Protein AF-A0A926FG08-F1 (afdb_monomer_lite)

Radius of gyration: 16.98 Å; chains: 1; bounding box: 34×44×43 Å

Sequence (89 aa):
MYNGKLLGVTKCLLTENLNAEELDNLKEYRVGQFADGWGEGFEQREISTSDGNIYVHFWEYSNTYYIKTEEELTQDFEQGQGMQPMQGM

pLDDT: mean 77.5, std 13.32, range [37.69, 96.62]

Foldseek 3Di:
DPPPDDPDDDDDDDPDDDDPVRVVVVVVVVCVCPVPHHCPVQQVDWDQDPVGTDGDDQDDPDPPRDDDDPVRQVVCVVVVNHDDPPDDD

Structure (mmCIF, N/CA/C/O backbone):
data_AF-A0A926FG08-F1
#
_entry.id   AF-A0A926FG08-F1
#
loop_
_atom_site.group_PDB
_atom_site.id
_atom_site.type_symbol
_atom_site.label_atom_id
_atom_site.label_alt_id
_atom_site.label_comp_id
_atom_site.label_asym_id
_atom_site.label_entity_id
_atom_site.label_seq_id
_atom_site.pdbx_PDB_ins_code
_atom_site.Cartn_x
_atom_site.Cartn_y
_atom_site.Cartn_z
_atom_site.occupancy
_atom_site.B_iso_or_equiv
_atom_site.auth_seq_id
_atom_site.auth_comp_id
_atom_site.auth_asym_id
_atom_site.auth_atom_id
_atom_site.pdbx_PDB_model_num
ATOM 1 N N . MET A 1 1 ? 0.976 -17.166 -1.986 1.00 62.59 1 MET A N 1
ATOM 2 C CA . MET A 1 1 ? 0.313 -18.488 -2.089 1.00 62.59 1 MET A CA 1
ATOM 3 C C . MET A 1 1 ? 0.662 -19.274 -0.839 1.00 62.59 1 MET A C 1
ATOM 5 O O . MET A 1 1 ? 1.837 -19.336 -0.516 1.00 62.59 1 MET A O 1
ATOM 9 N N . TYR A 1 2 ? -0.309 -19.857 -0.144 1.00 71.94 2 TYR A N 1
ATOM 10 C CA . TYR A 1 2 ? -0.074 -20.718 1.021 1.00 71.94 2 TYR A CA 1
ATOM 11 C C . TYR A 1 2 ? -0.869 -22.006 0.829 1.00 71.94 2 TYR A C 1
ATOM 13 O O . TYR A 1 2 ? -2.060 -21.946 0.529 1.00 71.94 2 TYR A O 1
ATOM 21 N N . ASN A 1 3 ? -0.214 -23.166 0.914 1.00 87.75 3 ASN A N 1
ATOM 22 C CA . ASN A 1 3 ? -0.823 -24.472 0.619 1.00 87.75 3 ASN A CA 1
ATOM 23 C C . ASN A 1 3 ? -1.563 -24.515 -0.734 1.00 87.75 3 ASN A C 1
ATOM 25 O O . ASN A 1 3 ? -2.680 -25.018 -0.833 1.00 87.75 3 ASN A O 1
ATOM 29 N N . GLY A 1 4 ? -0.968 -23.919 -1.773 1.00 86.94 4 GLY A N 1
ATOM 30 C CA . GLY A 1 4 ? -1.569 -23.863 -3.110 1.00 86.94 4 GLY A CA 1
ATOM 31 C C . GLY A 1 4 ? -2.766 -22.912 -3.244 1.00 86.94 4 GLY A C 1
ATOM 32 O O . GLY A 1 4 ? -3.378 -22.870 -4.306 1.00 86.94 4 GLY A O 1
ATOM 33 N N . LYS A 1 5 ? -3.099 -22.133 -2.206 1.00 82.75 5 LYS A N 1
ATOM 34 C CA . LYS A 1 5 ? -4.187 -21.149 -2.229 1.00 82.75 5 LYS A CA 1
ATOM 35 C C . LYS A 1 5 ? -3.654 -19.730 -2.382 1.00 82.75 5 LYS A C 1
ATOM 37 O O . LYS A 1 5 ? -2.673 -19.343 -1.736 1.00 82.75 5 LYS A O 1
ATOM 42 N N . LEU A 1 6 ? -4.323 -18.946 -3.222 1.00 81.19 6 LEU A N 1
ATOM 43 C CA . LEU A 1 6 ? -4.080 -17.514 -3.349 1.00 81.19 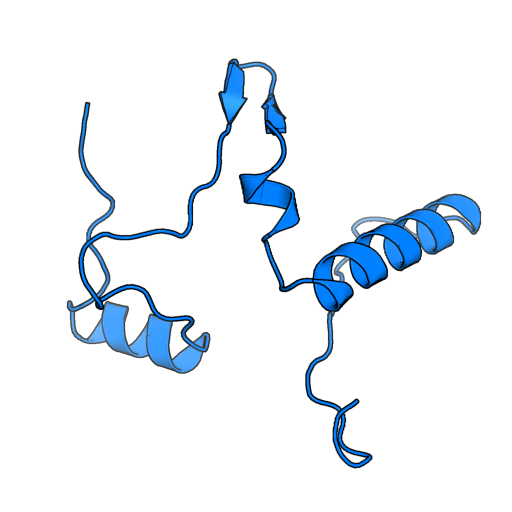6 LEU A CA 1
ATOM 44 C C . LEU A 1 6 ? -4.662 -16.819 -2.116 1.00 81.19 6 LEU A C 1
ATOM 46 O O . LEU A 1 6 ? -5.854 -16.937 -1.859 1.00 81.19 6 LEU A O 1
ATOM 50 N N . LEU A 1 7 ? -3.809 -16.148 -1.341 1.00 75.81 7 LEU A N 1
ATOM 51 C CA . LEU A 1 7 ? -4.205 -15.488 -0.090 1.00 75.81 7 LEU A CA 1
ATOM 52 C C . LEU A 1 7 ? -4.427 -13.977 -0.236 1.00 75.81 7 LEU A C 1
ATOM 54 O O . LEU A 1 7 ? -4.868 -13.335 0.706 1.00 75.81 7 LEU A O 1
ATOM 58 N N . GLY A 1 8 ? -4.117 -13.402 -1.397 1.00 75.19 8 GLY A N 1
ATOM 59 C CA . GLY A 1 8 ? -4.247 -11.970 -1.622 1.00 75.19 8 GLY A CA 1
ATOM 60 C C . GLY A 1 8 ? -4.133 -11.625 -3.097 1.00 75.19 8 GLY A C 1
ATOM 61 O O . GLY A 1 8 ? -3.417 -12.290 -3.849 1.00 75.19 8 GLY A O 1
ATOM 62 N N . VAL A 1 9 ? -4.867 -10.592 -3.503 1.00 80.56 9 VAL A N 1
ATOM 63 C CA . VAL A 1 9 ? -4.829 -10.008 -4.844 1.00 80.56 9 VAL A CA 1
ATOM 64 C C . VAL A 1 9 ? -4.755 -8.502 -4.688 1.00 80.56 9 VAL A C 1
ATOM 66 O O . VAL A 1 9 ? -5.549 -7.915 -3.960 1.00 80.56 9 VAL A O 1
ATOM 69 N N . THR A 1 10 ? -3.836 -7.867 -5.406 1.00 80.62 10 THR A N 1
ATOM 70 C CA . THR A 1 10 ? -3.812 -6.409 -5.528 1.00 80.62 10 THR A CA 1
ATOM 71 C C . THR A 1 10 ? -4.414 -5.999 -6.852 1.00 80.62 10 THR A C 1
ATOM 73 O O . THR A 1 10 ? -4.010 -6.493 -7.903 1.00 80.62 10 THR A O 1
ATOM 76 N N . LYS A 1 11 ? -5.360 -5.064 -6.801 1.00 86.94 11 LYS A N 1
ATOM 77 C CA . LYS A 1 11 ? -5.866 -4.366 -7.979 1.00 86.94 11 LYS A CA 1
ATOM 78 C C . LYS A 1 11 ? -5.290 -2.956 -7.969 1.00 86.94 11 LYS A C 1
ATOM 80 O O . LYS A 1 11 ? -5.433 -2.248 -6.977 1.00 86.94 11 LYS A O 1
ATOM 85 N N . CYS A 1 12 ? -4.630 -2.570 -9.054 1.00 84.94 12 CYS A N 1
ATOM 86 C CA . CYS A 1 12 ? -4.138 -1.211 -9.248 1.00 84.94 12 CYS A CA 1
ATOM 87 C C . CYS A 1 12 ? -5.024 -0.524 -10.285 1.00 84.94 12 CYS A C 1
ATOM 89 O O . CYS A 1 12 ? -5.209 -1.050 -11.382 1.00 84.94 12 CYS A O 1
ATOM 91 N N . LEU A 1 13 ? -5.569 0.636 -9.928 1.00 91.06 13 LEU A N 1
ATOM 92 C CA . LEU A 1 13 ? -6.230 1.532 -10.867 1.00 91.06 13 LEU A CA 1
ATOM 93 C C . LEU A 1 13 ? -5.191 2.536 -11.350 1.00 91.06 13 LEU A C 1
ATOM 95 O O . LEU A 1 13 ? -4.502 3.149 -10.537 1.00 91.06 13 LEU A O 1
ATOM 99 N N . LEU A 1 14 ? -5.063 2.662 -12.664 1.00 91.31 14 LEU A N 1
ATOM 100 C CA . LEU A 1 14 ? -4.092 3.540 -13.295 1.00 91.31 14 LEU A CA 1
ATOM 101 C C . LEU A 1 14 ? -4.839 4.641 -14.039 1.00 91.31 14 LEU A C 1
ATOM 103 O O . LEU A 1 14 ? -5.835 4.369 -14.709 1.00 91.31 14 LEU A O 1
ATOM 107 N N . THR A 1 15 ? -4.359 5.876 -13.923 1.00 92.62 15 THR A N 1
ATOM 108 C CA . THR A 1 15 ? -4.873 7.004 -14.711 1.00 92.62 15 THR A CA 1
ATOM 109 C C . THR A 1 15 ? -4.363 6.964 -16.149 1.00 92.62 15 THR A C 1
ATOM 111 O O . THR A 1 15 ? -5.048 7.434 -17.051 1.00 92.62 15 THR A O 1
ATOM 114 N N . GLU A 1 16 ? -3.187 6.369 -16.363 1.00 94.88 16 GLU A N 1
ATOM 115 C CA . GLU A 1 16 ? -2.524 6.215 -17.658 1.00 94.88 16 GLU A CA 1
ATOM 116 C C . GLU A 1 16 ? -1.837 4.844 -17.746 1.00 94.88 16 GLU A C 1
ATOM 118 O O . GLU A 1 16 ? -1.620 4.173 -16.736 1.00 94.88 16 GLU A O 1
ATOM 123 N N . ASN A 1 17 ? -1.508 4.397 -18.960 1.00 94.44 17 ASN A N 1
ATOM 124 C CA . ASN A 1 17 ? -0.802 3.129 -19.139 1.00 94.44 17 ASN A CA 1
ATOM 125 C C . ASN A 1 17 ? 0.646 3.243 -18.663 1.00 94.44 17 ASN A C 1
ATOM 127 O O . ASN A 1 17 ? 1.337 4.191 -19.024 1.00 94.44 17 ASN A O 1
ATOM 131 N N . LEU A 1 18 ? 1.111 2.227 -17.938 1.00 94.88 18 LEU A N 1
ATOM 132 C CA . LEU A 1 18 ? 2.515 2.113 -17.555 1.00 94.88 18 LEU A CA 1
ATOM 133 C C . LEU A 1 18 ? 3.348 1.621 -18.738 1.00 94.88 18 LEU A C 1
ATOM 135 O O . LEU A 1 18 ? 2.932 0.723 -19.482 1.00 94.88 18 LEU A O 1
ATOM 139 N N . ASN A 1 19 ? 4.551 2.163 -18.876 1.00 96.50 19 ASN A N 1
ATOM 140 C CA . ASN A 1 19 ? 5.576 1.576 -19.724 1.00 96.50 19 ASN A CA 1
ATOM 141 C C . ASN A 1 19 ? 6.193 0.321 -19.060 1.00 96.50 19 ASN A C 1
ATOM 143 O O . ASN A 1 19 ? 5.845 -0.053 -17.938 1.00 96.50 19 ASN A O 1
ATOM 147 N N . ALA A 1 20 ? 7.088 -0.370 -19.773 1.00 95.75 20 ALA A N 1
ATOM 148 C CA . ALA A 1 20 ? 7.672 -1.624 -19.290 1.00 95.75 20 ALA A CA 1
ATOM 149 C C . ALA A 1 20 ? 8.485 -1.453 -17.992 1.00 95.75 20 ALA A C 1
ATOM 151 O O . ALA A 1 20 ? 8.360 -2.273 -17.087 1.00 95.75 20 ALA A O 1
ATOM 152 N N . GLU A 1 21 ? 9.264 -0.375 -17.886 1.00 96.62 21 GLU A N 1
ATOM 153 C CA . GLU A 1 21 ? 10.079 -0.065 -16.708 1.00 96.62 21 GLU A CA 1
ATOM 154 C C . GLU A 1 21 ? 9.197 0.292 -15.506 1.00 96.62 21 GLU A C 1
ATOM 156 O O . GLU A 1 21 ? 9.372 -0.241 -14.414 1.00 96.62 21 GLU A O 1
ATOM 161 N N . GLU A 1 22 ? 8.184 1.134 -15.710 1.00 95.19 22 GLU A N 1
ATOM 162 C CA . GLU A 1 22 ? 7.223 1.506 -14.667 1.00 95.19 22 GLU A CA 1
ATOM 163 C C . GLU A 1 22 ? 6.434 0.300 -14.146 1.00 95.19 22 GLU A C 1
ATOM 165 O O . GLU A 1 22 ? 6.187 0.179 -12.944 1.00 95.19 22 GLU A O 1
ATOM 170 N N . LEU A 1 23 ? 6.047 -0.612 -15.041 1.00 93.50 23 LEU A N 1
ATOM 171 C CA . LEU A 1 23 ? 5.359 -1.840 -14.667 1.00 93.50 23 LEU A CA 1
ATOM 172 C C . LEU A 1 23 ? 6.258 -2.758 -13.830 1.00 93.50 23 LEU A C 1
ATOM 174 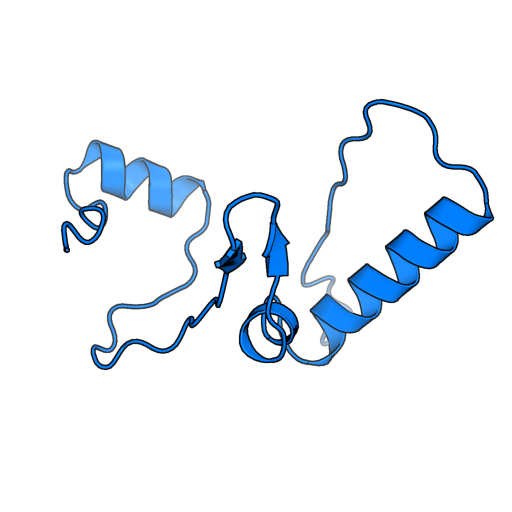O O . LEU A 1 23 ? 5.775 -3.362 -12.869 1.00 93.50 23 LEU A O 1
ATOM 178 N N . ASP A 1 24 ? 7.534 -2.884 -14.182 1.00 93.75 24 ASP A N 1
ATOM 179 C CA . ASP A 1 24 ? 8.474 -3.714 -13.428 1.00 93.75 24 ASP A CA 1
ATOM 180 C C . ASP A 1 24 ? 8.797 -3.094 -12.063 1.00 93.75 24 ASP A C 1
ATOM 182 O O . ASP A 1 24 ? 8.688 -3.791 -11.053 1.00 93.75 24 ASP A O 1
ATOM 186 N N . ASN A 1 25 ? 8.992 -1.775 -11.991 1.00 91.31 25 ASN A N 1
ATOM 187 C CA . ASN A 1 25 ? 9.115 -1.045 -10.725 1.00 91.31 25 ASN A CA 1
ATOM 188 C C . ASN A 1 25 ? 7.886 -1.252 -9.819 1.00 91.31 25 ASN A C 1
ATOM 190 O O . ASN A 1 25 ? 8.017 -1.508 -8.619 1.00 91.31 25 ASN A O 1
ATOM 194 N N . LEU A 1 26 ? 6.670 -1.196 -10.381 1.00 90.56 26 LEU A N 1
ATOM 195 C CA . LEU A 1 26 ? 5.440 -1.453 -9.628 1.00 90.56 26 LEU A CA 1
ATOM 196 C C . LEU A 1 26 ? 5.395 -2.888 -9.086 1.00 90.56 26 LEU A C 1
ATOM 198 O O . LEU A 1 26 ? 4.971 -3.099 -7.948 1.00 90.56 26 LEU A O 1
ATOM 202 N N . LYS A 1 27 ? 5.813 -3.883 -9.876 1.00 89.62 27 LYS A N 1
ATOM 203 C CA . LYS A 1 27 ? 5.867 -5.281 -9.422 1.00 89.62 27 LYS A CA 1
ATOM 204 C C . LYS A 1 27 ? 6.877 -5.458 -8.297 1.00 89.62 27 LYS A C 1
ATOM 206 O O . LYS A 1 27 ? 6.525 -6.074 -7.296 1.00 89.62 27 LYS A O 1
ATOM 211 N N . GLU A 1 28 ? 8.086 -4.918 -8.434 1.00 88.44 28 GLU A N 1
ATOM 212 C CA . GLU A 1 28 ? 9.132 -5.012 -7.409 1.00 88.44 28 GLU A CA 1
ATOM 213 C C . GLU A 1 28 ? 8.676 -4.390 -6.090 1.00 88.44 28 GLU A C 1
ATOM 215 O O . GLU A 1 28 ? 8.757 -5.030 -5.038 1.00 88.44 28 GLU A O 1
ATOM 220 N N . TYR A 1 29 ? 8.083 -3.195 -6.153 1.00 84.75 29 TYR A N 1
ATOM 221 C CA . TYR A 1 29 ? 7.494 -2.545 -4.987 1.00 84.75 29 TYR A CA 1
ATOM 222 C C . TYR A 1 29 ? 6.436 -3.430 -4.311 1.00 84.75 29 TYR A C 1
ATOM 224 O O . TYR A 1 29 ? 6.447 -3.599 -3.091 1.00 84.75 29 TYR A O 1
ATOM 232 N N . ARG A 1 30 ? 5.529 -4.038 -5.091 1.00 84.44 30 ARG A N 1
ATOM 233 C CA . ARG A 1 30 ? 4.487 -4.926 -4.551 1.00 84.44 30 ARG A CA 1
ATOM 234 C C . ARG A 1 30 ? 5.070 -6.189 -3.936 1.00 84.44 30 ARG A C 1
ATOM 236 O O . ARG A 1 30 ? 4.615 -6.581 -2.869 1.00 84.44 30 ARG A O 1
ATOM 243 N N . VAL A 1 31 ? 6.061 -6.811 -4.571 1.00 83.06 31 VAL A N 1
ATOM 244 C CA . VAL A 1 31 ? 6.738 -7.991 -4.018 1.00 83.06 31 VAL A CA 1
ATOM 245 C C . VAL A 1 31 ? 7.341 -7.663 -2.656 1.00 83.06 31 VAL A C 1
ATOM 247 O O . VAL A 1 31 ? 7.096 -8.415 -1.718 1.00 83.06 31 VAL A O 1
ATOM 250 N N . GLY A 1 32 ? 8.022 -6.520 -2.521 1.00 78.31 32 GLY A 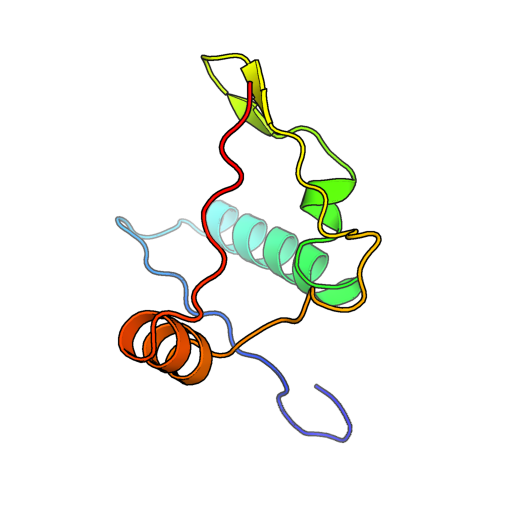N 1
ATOM 251 C CA . GLY A 1 32 ? 8.538 -6.058 -1.229 1.00 78.31 32 GLY A CA 1
ATOM 252 C C . GLY A 1 32 ? 7.435 -5.908 -0.178 1.00 78.31 32 GLY A C 1
ATOM 253 O O . GLY A 1 32 ? 7.537 -6.463 0.907 1.00 78.31 32 GLY A O 1
ATOM 254 N N . GLN A 1 33 ? 6.320 -5.259 -0.528 1.00 77.00 33 GLN A N 1
ATOM 255 C CA . GLN A 1 33 ? 5.184 -5.091 0.392 1.00 77.00 33 GLN A CA 1
ATOM 256 C C . GLN A 1 33 ? 4.506 -6.409 0.809 1.00 77.00 33 GLN A C 1
ATOM 258 O O . GLN A 1 33 ? 3.852 -6.449 1.844 1.00 77.00 33 GLN A O 1
ATOM 263 N N . PHE A 1 34 ? 4.604 -7.482 0.017 1.00 77.31 34 PHE A N 1
ATOM 264 C CA . PHE A 1 34 ? 3.980 -8.775 0.338 1.00 77.31 34 PHE A CA 1
ATOM 265 C C . PHE A 1 34 ? 4.933 -9.805 0.949 1.00 77.31 34 PHE A C 1
ATOM 267 O O . PHE A 1 34 ? 4.453 -10.841 1.409 1.00 77.31 34 PHE A O 1
ATOM 274 N N . ALA A 1 35 ? 6.244 -9.558 0.933 1.00 74.69 35 ALA A N 1
ATOM 275 C CA . ALA A 1 35 ? 7.240 -10.486 1.460 1.00 74.69 35 ALA A CA 1
ATOM 276 C C . ALA A 1 35 ? 7.275 -10.472 2.995 1.00 74.69 35 ALA A C 1
ATOM 278 O O . ALA A 1 35 ? 7.166 -11.530 3.614 1.00 74.69 35 ALA A O 1
ATOM 279 N N . ASP A 1 36 ? 7.346 -9.277 3.579 1.00 68.44 36 ASP A N 1
ATOM 280 C CA . ASP A 1 36 ? 7.629 -9.083 5.008 1.00 68.44 36 ASP A CA 1
ATOM 281 C C . ASP A 1 36 ? 6.390 -8.654 5.819 1.00 68.44 36 ASP A C 1
ATOM 283 O O . ASP A 1 36 ? 6.403 -8.597 7.047 1.00 68.44 36 ASP A O 1
ATOM 287 N N . GLY A 1 37 ? 5.268 -8.443 5.127 1.00 70.75 37 GLY A N 1
ATOM 288 C CA . GLY A 1 37 ? 4.005 -7.986 5.697 1.00 70.75 37 GLY A CA 1
ATOM 289 C C . GLY A 1 37 ? 3.572 -6.668 5.070 1.00 70.75 37 GLY A C 1
ATOM 290 O O . GLY A 1 37 ? 4.370 -5.750 4.881 1.00 70.75 37 GLY A O 1
ATOM 291 N N . TRP A 1 38 ? 2.285 -6.568 4.729 1.00 73.94 38 TRP A N 1
ATOM 292 C CA . TRP A 1 38 ? 1.770 -5.351 4.110 1.00 73.94 38 TRP A CA 1
ATOM 293 C C . TRP A 1 38 ? 1.931 -4.164 5.059 1.00 73.94 38 TRP A C 1
ATOM 295 O O . TRP A 1 38 ? 1.484 -4.213 6.201 1.00 73.94 38 TRP A O 1
ATOM 305 N N . GLY A 1 39 ? 2.551 -3.099 4.558 1.00 70.19 39 GLY A N 1
ATOM 306 C CA . GLY A 1 39 ? 2.727 -1.852 5.284 1.00 70.19 39 GLY A CA 1
ATOM 307 C C . GLY A 1 39 ? 3.949 -1.785 6.198 1.00 70.19 39 GLY A C 1
ATOM 308 O O . GLY A 1 39 ? 4.279 -0.695 6.654 1.00 70.19 39 GLY A O 1
ATOM 309 N N . GLU A 1 40 ? 4.696 -2.874 6.380 1.00 74.38 40 GLU A N 1
ATOM 310 C CA . GLU A 1 40 ? 5.943 -2.867 7.160 1.00 74.38 40 GLU A CA 1
ATOM 311 C C . GLU A 1 40 ? 6.943 -1.822 6.620 1.00 74.38 40 GLU A C 1
ATOM 313 O O . GLU A 1 40 ? 7.522 -1.037 7.369 1.00 74.38 40 GLU A O 1
ATOM 318 N N . GLY A 1 41 ? 7.057 -1.706 5.293 1.00 69.19 41 GLY A N 1
ATOM 319 C CA . GLY A 1 41 ? 7.907 -0.692 4.665 1.00 69.19 41 GLY A CA 1
ATOM 320 C C . GLY A 1 41 ? 7.503 0.762 4.959 1.00 69.19 41 GLY A C 1
ATOM 321 O O . GLY A 1 41 ? 8.353 1.643 4.836 1.00 69.19 41 GLY A O 1
ATOM 322 N N . PHE A 1 42 ? 6.249 1.027 5.349 1.00 71.94 42 PHE A N 1
ATOM 323 C CA . PHE A 1 42 ? 5.812 2.365 5.774 1.00 71.94 42 PHE A CA 1
ATOM 324 C C . PHE A 1 42 ? 6.249 2.692 7.204 1.00 71.94 42 PHE A C 1
ATOM 326 O O . PHE A 1 42 ? 6.460 3.860 7.514 1.00 71.94 42 PHE A O 1
ATOM 333 N N . GLU A 1 43 ? 6.422 1.683 8.061 1.00 71.00 43 GLU A N 1
ATOM 334 C CA . GLU A 1 43 ? 6.973 1.892 9.404 1.00 71.00 43 GLU A CA 1
ATOM 335 C C . GLU A 1 43 ? 8.481 2.128 9.380 1.00 71.00 43 GLU A C 1
ATOM 337 O O . GLU A 1 43 ? 9.024 2.852 10.213 1.00 71.00 43 GLU A O 1
ATOM 342 N N . GLN A 1 44 ? 9.171 1.531 8.409 1.00 69.94 44 GLN A N 1
ATOM 343 C CA . GLN A 1 44 ? 10.627 1.594 8.321 1.00 69.94 44 GLN A CA 1
ATOM 344 C C . GLN A 1 44 ? 11.167 2.867 7.661 1.00 69.94 44 GLN A C 1
ATOM 346 O O . GLN A 1 44 ? 12.360 3.151 7.796 1.00 69.94 44 GLN A O 1
ATOM 351 N N . ARG A 1 45 ? 10.352 3.611 6.899 1.00 75.00 45 ARG A N 1
ATOM 352 C CA . ARG A 1 45 ? 10.816 4.787 6.147 1.00 75.00 45 ARG A CA 1
ATOM 353 C C . ARG A 1 45 ? 9.817 5.927 6.189 1.00 75.00 45 ARG A C 1
ATOM 355 O O . ARG A 1 45 ? 8.626 5.737 5.974 1.00 75.00 45 ARG A O 1
ATOM 362 N N . GLU A 1 46 ? 10.351 7.127 6.380 1.00 81.50 46 GLU A N 1
ATOM 363 C CA . GLU A 1 46 ? 9.590 8.360 6.233 1.00 81.50 46 GLU A CA 1
ATOM 364 C C . GLU A 1 46 ? 9.105 8.553 4.794 1.00 81.50 46 GLU A C 1
ATOM 366 O O . GLU A 1 46 ? 9.834 8.314 3.827 1.00 81.50 46 GLU A O 1
ATOM 371 N N . ILE A 1 47 ? 7.863 9.008 4.655 1.00 85.06 47 ILE A N 1
ATOM 372 C CA . ILE A 1 47 ? 7.287 9.421 3.379 1.00 85.06 47 ILE A CA 1
ATOM 373 C C . ILE A 1 47 ? 7.436 10.938 3.295 1.00 85.06 47 ILE A C 1
ATOM 375 O O . ILE A 1 47 ? 6.714 11.679 3.965 1.00 85.06 47 ILE A O 1
ATOM 379 N N . SER A 1 48 ? 8.385 11.407 2.488 1.00 87.06 48 SER A N 1
ATOM 380 C CA . SER A 1 48 ? 8.595 12.841 2.288 1.00 87.06 48 SER A CA 1
ATOM 381 C C . SER A 1 48 ? 7.469 13.461 1.463 1.00 87.06 48 SER A C 1
ATOM 383 O O . SER A 1 48 ? 7.136 12.992 0.374 1.00 87.06 48 SER A O 1
ATOM 385 N N . THR A 1 49 ? 6.913 14.556 1.969 1.00 88.69 49 THR A N 1
ATOM 386 C CA . THR A 1 49 ? 5.898 15.387 1.313 1.00 88.69 49 THR A CA 1
ATOM 387 C C . THR A 1 49 ? 6.358 16.845 1.278 1.00 88.69 49 THR A C 1
ATOM 389 O O . THR A 1 49 ? 7.338 17.210 1.930 1.00 88.69 49 THR A O 1
ATOM 392 N N . SER A 1 50 ? 5.654 17.702 0.533 1.00 91.62 50 SER A N 1
ATOM 393 C CA . SER A 1 50 ? 5.922 19.149 0.516 1.00 91.62 50 SER A CA 1
ATOM 394 C C . SER A 1 50 ? 5.786 19.806 1.890 1.00 91.62 50 SER A C 1
ATOM 396 O O . SER A 1 50 ? 6.443 20.811 2.146 1.00 91.62 50 SER A O 1
ATOM 398 N N . ASP A 1 51 ? 4.962 19.226 2.762 1.00 93.38 51 ASP A N 1
ATOM 399 C CA . ASP A 1 51 ? 4.617 19.776 4.073 1.00 93.38 51 ASP A CA 1
ATOM 400 C C . ASP A 1 51 ? 5.387 19.099 5.221 1.00 93.38 51 ASP A C 1
ATOM 402 O O . ASP A 1 51 ? 5.191 19.433 6.389 1.00 93.38 51 ASP A O 1
ATOM 406 N N . GLY A 1 52 ? 6.287 18.162 4.901 1.00 89.38 52 GLY A N 1
ATOM 407 C CA . GLY A 1 52 ? 7.124 17.453 5.867 1.00 89.38 52 GLY A CA 1
ATOM 408 C C . GLY A 1 52 ? 7.157 15.941 5.654 1.00 89.38 52 GLY A C 1
ATOM 409 O O . GLY A 1 52 ? 6.714 15.421 4.631 1.00 89.38 52 GLY A O 1
ATOM 410 N N . ASN A 1 53 ? 7.700 15.227 6.633 1.00 89.00 53 ASN A N 1
ATOM 411 C CA . ASN A 1 53 ? 7.827 13.773 6.605 1.00 89.00 53 ASN A CA 1
ATOM 412 C C . ASN A 1 53 ? 6.658 13.115 7.349 1.00 89.00 53 ASN A C 1
ATOM 414 O O . ASN A 1 53 ? 6.388 13.450 8.502 1.00 89.00 53 ASN A O 1
ATOM 418 N N . ILE A 1 54 ? 5.988 12.161 6.702 1.00 87.19 54 ILE A N 1
ATOM 419 C CA . ILE A 1 54 ? 4.963 11.314 7.319 1.00 87.19 54 ILE A CA 1
ATOM 420 C C . ILE A 1 54 ? 5.628 10.027 7.819 1.00 87.19 54 ILE A C 1
ATOM 422 O O . ILE A 1 54 ? 6.329 9.356 7.061 1.00 87.19 54 ILE A O 1
ATOM 426 N N . TYR A 1 55 ? 5.365 9.670 9.076 1.00 81.00 55 TYR A N 1
ATOM 427 C CA . TYR A 1 55 ? 5.758 8.398 9.686 1.00 81.00 55 TYR A CA 1
ATOM 428 C C . TYR A 1 55 ? 4.500 7.579 9.961 1.00 81.00 55 TYR A C 1
ATOM 430 O O . TYR A 1 55 ? 3.536 8.098 10.527 1.00 81.00 55 TYR A O 1
ATOM 438 N N . VAL A 1 56 ? 4.493 6.315 9.547 1.00 80.94 56 VAL A N 1
ATOM 439 C CA . VAL A 1 56 ? 3.367 5.405 9.772 1.00 80.94 56 VAL A CA 1
ATOM 440 C C . VAL A 1 56 ? 3.759 4.430 10.874 1.00 80.94 56 VAL A C 1
ATOM 442 O O . VAL A 1 56 ? 4.828 3.842 10.814 1.00 80.94 56 VAL A O 1
ATOM 445 N N . HIS A 1 57 ? 2.909 4.255 11.881 1.00 75.19 57 HIS A N 1
ATOM 446 C CA . HIS A 1 57 ? 3.087 3.239 12.916 1.00 75.19 57 HIS A CA 1
ATOM 447 C C . HIS A 1 57 ? 1.754 2.520 13.113 1.00 75.19 57 HIS A C 1
ATOM 449 O O . HIS A 1 57 ? 0.753 3.145 13.455 1.00 75.19 57 HIS A O 1
ATOM 455 N N . PHE A 1 58 ? 1.737 1.214 12.874 1.00 69.19 58 PHE A N 1
ATOM 456 C CA . PHE A 1 58 ? 0.596 0.327 13.091 1.00 69.19 58 PHE A CA 1
ATOM 457 C C . PHE A 1 58 ? 0.598 -0.284 14.495 1.00 69.19 58 PHE A C 1
ATOM 459 O O . PHE A 1 58 ? -0.351 -0.964 14.881 1.00 69.19 58 PHE A O 1
ATOM 466 N N . TRP A 1 59 ? 1.654 -0.046 15.276 1.00 71.75 59 TRP A N 1
ATOM 467 C CA . TRP A 1 59 ? 1.711 -0.473 16.665 1.00 71.75 59 TRP A CA 1
ATOM 468 C C . TRP A 1 59 ? 0.801 0.384 17.556 1.00 71.75 59 TRP A C 1
ATOM 470 O O . TRP A 1 59 ? 0.999 1.588 17.705 1.00 71.75 59 TRP A O 1
ATOM 480 N N . GLU A 1 60 ? -0.158 -0.270 18.205 1.00 69.31 60 GLU A N 1
ATOM 481 C CA . GLU A 1 60 ? -1.066 0.304 19.197 1.00 69.31 60 GLU A CA 1
ATOM 482 C C . GLU A 1 60 ? -0.842 -0.428 20.532 1.00 69.31 60 GLU A C 1
ATOM 484 O O . GLU A 1 60 ? -0.752 -1.656 20.571 1.00 69.31 60 GLU A O 1
ATOM 489 N N . TYR A 1 61 ? -0.763 0.305 21.649 1.00 71.81 61 TYR A N 1
ATOM 490 C CA . TYR A 1 61 ? -0.598 -0.307 22.979 1.00 71.81 61 TYR A CA 1
ATOM 491 C C . TYR A 1 61 ? -1.810 -1.164 23.382 1.00 71.81 61 TYR A C 1
ATOM 493 O O . TYR A 1 61 ? -1.693 -2.135 24.132 1.00 71.81 61 TYR A O 1
ATOM 501 N N . SER A 1 62 ? -2.993 -0.787 22.900 1.00 72.94 62 SER A N 1
ATOM 502 C CA . SER A 1 62 ? -4.217 -1.545 23.104 1.00 72.94 62 SER A CA 1
ATOM 503 C C . SER A 1 62 ? -4.359 -2.618 22.019 1.00 72.94 62 SER A C 1
ATOM 505 O O . SER A 1 62 ? -4.121 -2.362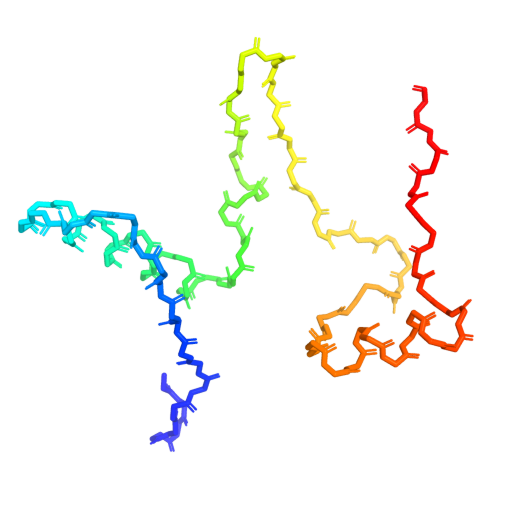 20.844 1.00 72.94 62 SER A O 1
ATOM 507 N N . ASN A 1 63 ? -4.811 -3.821 22.387 1.00 68.62 63 ASN A N 1
ATOM 508 C CA . ASN A 1 63 ? -5.107 -4.913 21.440 1.00 68.62 63 ASN A CA 1
ATOM 509 C C . ASN A 1 63 ? -6.365 -4.634 20.581 1.00 68.62 63 ASN A C 1
ATOM 511 O O . ASN A 1 63 ? -7.138 -5.543 20.290 1.00 68.62 63 ASN A O 1
ATOM 515 N N . THR A 1 64 ? -6.627 -3.370 20.254 1.00 71.81 64 THR A N 1
ATOM 516 C CA . THR A 1 64 ? -7.783 -2.917 19.475 1.00 71.81 64 THR A CA 1
ATOM 517 C C . THR A 1 64 ? -7.424 -2.622 18.022 1.00 71.81 64 THR A C 1
ATOM 519 O O . THR A 1 64 ? -8.325 -2.388 17.221 1.00 71.81 64 THR A O 1
ATOM 522 N N . TYR A 1 65 ? -6.138 -2.680 17.659 1.00 69.12 65 TYR A N 1
ATOM 523 C CA . TYR A 1 65 ? -5.709 -2.614 16.268 1.00 69.12 65 TYR A CA 1
ATOM 524 C C . TYR A 1 65 ? -5.891 -3.975 15.585 1.00 69.12 65 TYR A C 1
ATOM 526 O O . TYR A 1 65 ? -5.294 -4.978 15.978 1.00 69.12 65 TYR A O 1
ATOM 534 N N . TYR A 1 66 ? -6.724 -4.006 14.549 1.00 72.31 66 TYR A N 1
ATOM 535 C CA . TYR A 1 66 ? -6.913 -5.160 13.679 1.00 72.31 66 TYR A CA 1
ATOM 536 C C . TYR A 1 66 ? -7.227 -4.699 12.260 1.00 72.31 66 TYR A C 1
ATOM 538 O O . TYR A 1 66 ? -7.851 -3.660 12.043 1.00 72.31 66 TYR A O 1
ATOM 546 N N . ILE A 1 67 ? -6.790 -5.492 11.283 1.00 73.62 67 ILE A N 1
ATOM 547 C CA . ILE A 1 67 ? -7.132 -5.273 9.880 1.00 73.62 67 ILE A CA 1
ATOM 548 C C . ILE A 1 67 ? -8.576 -5.733 9.675 1.00 73.62 67 ILE A C 1
ATOM 550 O O . ILE A 1 67 ? -8.909 -6.879 9.976 1.00 73.62 67 ILE A O 1
ATOM 554 N N . LYS A 1 68 ? -9.407 -4.834 9.150 1.00 75.62 68 LYS A N 1
ATOM 555 C CA . LYS A 1 68 ? -10.800 -5.086 8.770 1.00 75.62 68 LYS A CA 1
ATOM 556 C C . LYS A 1 68 ? -10.922 -5.179 7.258 1.00 75.62 68 LYS A C 1
ATOM 558 O O . LYS A 1 68 ? -10.220 -4.483 6.522 1.00 75.62 68 LYS A O 1
ATOM 563 N N . THR A 1 69 ? -11.847 -6.002 6.798 1.00 81.31 69 THR A N 1
ATOM 564 C CA . THR A 1 69 ? -12.391 -5.911 5.444 1.00 81.31 69 THR A CA 1
ATOM 565 C C . THR A 1 69 ? -13.176 -4.609 5.277 1.00 81.31 69 THR A C 1
ATOM 567 O O . THR A 1 69 ? -13.587 -3.979 6.252 1.00 81.31 69 THR A O 1
ATOM 570 N N . GLU A 1 70 ? -13.397 -4.198 4.029 1.00 79.19 70 GLU A N 1
ATOM 571 C CA . GLU A 1 70 ? -14.236 -3.034 3.723 1.00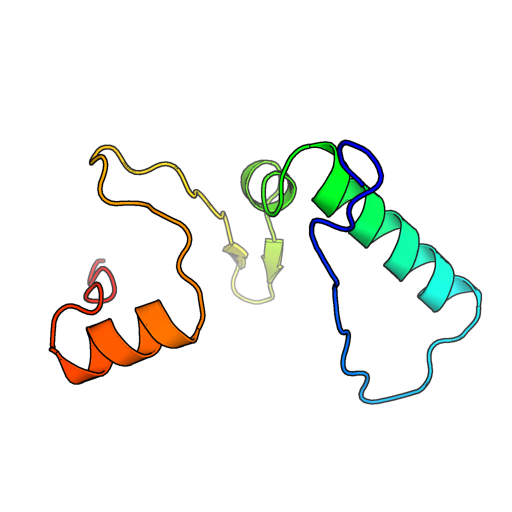 79.19 70 GLU A CA 1
ATOM 572 C C . GLU A 1 70 ? -15.640 -3.181 4.329 1.00 79.19 70 GLU A C 1
ATOM 574 O O . GLU A 1 70 ? -16.130 -2.250 4.956 1.00 79.19 70 GLU A O 1
ATOM 579 N N . GLU A 1 71 ? -16.240 -4.372 4.236 1.00 83.06 71 GLU A N 1
ATOM 580 C CA . GLU A 1 71 ? -17.562 -4.668 4.801 1.00 83.06 71 GLU A CA 1
ATOM 581 C C . GLU A 1 71 ? -17.598 -4.498 6.327 1.00 83.06 71 GLU A C 1
ATOM 583 O O . GLU A 1 71 ? -18.506 -3.850 6.845 1.00 83.06 71 GLU A O 1
ATOM 588 N N . GLU A 1 72 ? -16.607 -5.034 7.047 1.00 82.56 72 GLU A N 1
ATOM 589 C CA . GLU A 1 72 ? -16.488 -4.871 8.505 1.00 82.56 72 GLU A CA 1
ATOM 590 C C . GLU A 1 72 ? -16.303 -3.398 8.889 1.00 82.56 72 GLU A C 1
ATOM 592 O O . GLU A 1 72 ? -16.928 -2.909 9.828 1.00 82.56 72 GLU A O 1
ATOM 597 N N . LEU A 1 73 ? -15.482 -2.661 8.136 1.00 81.06 73 LEU A N 1
ATOM 598 C CA . LEU A 1 73 ? -15.245 -1.244 8.390 1.00 81.06 73 LEU A CA 1
ATOM 599 C C . LEU A 1 73 ? -16.510 -0.404 8.154 1.00 81.06 73 LEU A C 1
ATOM 601 O O . LEU A 1 73 ? -16.844 0.450 8.975 1.00 81.06 73 LEU A O 1
ATOM 605 N N . THR A 1 74 ? -17.228 -0.648 7.057 1.00 79.62 74 THR A N 1
ATOM 606 C CA . THR A 1 74 ? -18.490 0.034 6.745 1.00 79.62 74 THR A CA 1
ATOM 607 C C . THR A 1 74 ? -19.547 -0.248 7.810 1.00 79.62 74 THR A C 1
ATOM 609 O O . THR A 1 74 ? -20.196 0.689 8.272 1.00 79.62 74 THR A O 1
ATOM 612 N N . GLN A 1 75 ? -19.671 -1.497 8.266 1.00 82.56 75 GLN A N 1
ATOM 613 C CA . GLN A 1 75 ? -20.600 -1.865 9.339 1.00 82.56 75 GLN A CA 1
ATOM 614 C C . GLN A 1 75 ? -20.297 -1.125 10.646 1.00 82.56 75 GLN A C 1
ATOM 616 O O . GLN A 1 75 ? -21.222 -0.664 11.314 1.00 82.56 75 GLN A O 1
ATOM 621 N N . ASP A 1 76 ? -19.024 -0.951 10.997 1.00 78.50 76 ASP A N 1
ATOM 622 C CA . ASP A 1 76 ? -18.639 -0.215 12.204 1.00 78.50 76 ASP A CA 1
ATOM 623 C C . ASP A 1 76 ? -18.962 1.281 12.107 1.00 78.50 76 ASP A C 1
ATOM 625 O O . ASP A 1 76 ? -19.374 1.892 13.099 1.00 78.50 76 ASP A O 1
ATOM 629 N N . PHE A 1 77 ? -18.821 1.882 10.922 1.00 73.62 77 PHE A N 1
ATOM 630 C CA . PHE A 1 77 ? -19.254 3.261 10.685 1.00 73.62 77 PHE A CA 1
ATOM 631 C C . PHE A 1 77 ? -20.774 3.409 10.789 1.00 73.62 77 PHE A C 1
ATOM 633 O O . PHE A 1 77 ? -21.253 4.357 11.413 1.00 73.62 77 PHE A O 1
ATOM 640 N N . GLU A 1 78 ? -21.534 2.464 10.239 1.00 74.94 78 GLU A N 1
ATOM 641 C CA . GLU A 1 78 ? -22.999 2.445 10.321 1.00 74.94 78 GLU A CA 1
ATOM 642 C C . GLU A 1 78 ? -23.504 2.220 11.755 1.00 74.94 78 GLU A C 1
ATOM 644 O O . GLU A 1 78 ? -24.537 2.765 12.146 1.00 74.94 78 GLU A O 1
ATOM 649 N N . GLN A 1 79 ? -22.759 1.464 12.565 1.00 71.25 79 GLN A N 1
ATOM 650 C CA . GLN A 1 79 ? -23.081 1.170 13.965 1.00 71.25 79 GLN A CA 1
ATOM 651 C C . GLN A 1 79 ? -22.506 2.190 14.964 1.00 71.25 79 GLN A C 1
ATOM 653 O O . GLN A 1 79 ? -22.688 2.035 16.172 1.00 71.25 79 GLN A O 1
ATOM 658 N N . GLY A 1 80 ? -21.824 3.240 14.492 1.00 62.34 80 GLY A N 1
ATOM 659 C CA . GLY A 1 80 ? -21.236 4.277 15.346 1.00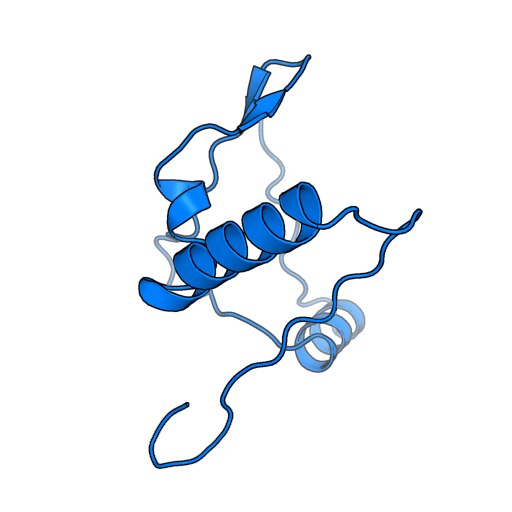 62.34 80 GLY A CA 1
ATOM 660 C C . GLY A 1 80 ? -20.040 3.809 16.188 1.00 62.34 80 GLY A C 1
ATOM 661 O O . GLY A 1 80 ? -19.703 4.462 17.174 1.00 62.34 80 GLY A O 1
ATOM 662 N N . GLN A 1 81 ? -19.409 2.690 15.816 1.00 61.47 81 GLN A N 1
ATOM 663 C CA . GLN A 1 81 ? -18.221 2.112 16.463 1.00 61.47 81 GLN A CA 1
ATOM 664 C C . GLN A 1 81 ? -16.919 2.382 15.694 1.00 61.47 81 GLN A C 1
ATOM 666 O O . GLN A 1 81 ? -15.852 1.933 16.114 1.00 61.47 81 GLN A O 1
ATOM 671 N N . GLY A 1 82 ? -16.983 3.112 14.576 1.00 56.38 82 GLY A N 1
ATOM 672 C CA . GLY A 1 82 ? -15.793 3.553 13.853 1.00 56.38 82 GLY A CA 1
ATOM 673 C C . GLY A 1 82 ? -14.820 4.269 14.794 1.00 56.38 82 GLY A C 1
ATOM 674 O O . GLY A 1 82 ? -15.232 5.142 15.562 1.00 56.38 82 GLY A O 1
ATOM 675 N N . MET A 1 83 ? -13.537 3.885 14.753 1.00 54.91 83 MET A N 1
ATOM 676 C CA . MET A 1 83 ? -12.475 4.578 15.488 1.00 54.91 83 MET A CA 1
ATOM 677 C C . MET A 1 83 ? -12.598 6.078 15.208 1.00 54.91 83 MET A C 1
ATOM 679 O O . MET A 1 83 ? -12.508 6.509 14.057 1.00 54.91 83 MET A O 1
ATOM 683 N N . GLN A 1 84 ? -12.843 6.869 16.256 1.00 50.88 84 GLN A N 1
ATOM 684 C CA . GLN A 1 84 ? -12.784 8.318 16.127 1.00 50.88 84 GLN A CA 1
ATOM 685 C C . GLN A 1 84 ? -11.361 8.666 15.681 1.00 50.88 84 GLN A C 1
ATOM 687 O O . GLN A 1 84 ? -10.414 8.145 16.281 1.00 50.88 84 GLN A O 1
ATOM 692 N N . PRO A 1 85 ? -11.183 9.500 14.640 1.00 40.62 85 PRO A N 1
ATOM 693 C CA . PRO A 1 85 ? -9.855 9.971 14.291 1.00 40.62 85 PRO A CA 1
ATOM 694 C C . PRO A 1 85 ? -9.249 10.572 15.556 1.00 40.62 85 PRO A C 1
ATOM 696 O O . PRO A 1 85 ? -9.922 11.335 16.252 1.00 40.62 85 PRO A O 1
ATOM 699 N N . MET A 1 86 ? -8.020 10.171 15.882 1.00 39.53 86 MET A N 1
ATOM 700 C CA . MET A 1 86 ? -7.298 10.687 17.036 1.00 39.53 86 MET A CA 1
ATOM 701 C C . MET A 1 86 ? -7.229 12.213 16.894 1.00 39.53 86 MET A C 1
ATOM 703 O O . MET A 1 86 ? -6.457 12.745 16.101 1.00 39.53 86 MET A O 1
ATOM 707 N N . GLN A 1 87 ? -8.109 12.923 17.599 1.00 40.16 87 GLN A N 1
ATOM 708 C CA . GLN A 1 87 ? -8.028 14.369 17.717 1.00 40.16 87 GLN A CA 1
ATOM 709 C C . GLN A 1 87 ? -6.892 14.677 18.691 1.00 40.16 87 GLN A C 1
ATOM 711 O O . GLN A 1 87 ? -7.016 14.467 19.895 1.00 40.16 87 GLN A O 1
ATOM 716 N N . GLY A 1 88 ? -5.786 15.173 18.149 1.00 47.88 88 GLY A N 1
ATOM 717 C CA . GLY A 1 88 ? -4.674 15.782 18.880 1.00 47.88 88 GLY A CA 1
ATOM 718 C C . GLY A 1 88 ? -3.505 15.971 17.913 1.00 47.88 88 GLY A C 1
ATOM 719 O O . GLY A 1 88 ? -3.200 15.047 17.171 1.00 47.88 88 GLY A O 1
ATOM 720 N N . MET A 1 89 ? -2.840 17.122 17.818 1.00 37.69 89 MET A N 1
ATOM 721 C CA . MET A 1 89 ? -2.564 18.166 18.814 1.00 37.69 89 MET A CA 1
ATOM 722 C C . MET A 1 89 ? -2.524 19.556 18.173 1.00 37.69 89 MET A C 1
ATOM 724 O O . MET A 1 89 ? -2.214 19.635 16.964 1.00 37.69 89 MET A O 1
#

Secondary structure (DSSP, 8-state):
-BTTB---------SS---HHHHHHHHHHHHHHHHS-TTHHHHHS-EEETTEEE------SSTT-----HHHHHHHHHTT-SPPP----

Organism: NCBI:txid2763676